Protein AF-A0A1D6LAM2-F1 (afdb_monomer_lite)

InterPro domains:
  IPR001308 Electron transfer flavoprotein alpha subunit/FixB [PTHR43153] (15-138)
  IPR014729 Rossmann-like alpha/beta/alpha sandwich fold [G3DSA:3.40.50.620] (4-78)
  IPR014730 Electron transfer flavoprotein, alpha/beta-subunit, N-terminal [PF01012] (15-65)
  IPR014731 Electron transfer flavoprotein, alpha subunit, C-terminal [PF00766] (86-140)
  IPR029035 DHS-like NAD/FAD-binding domain superfamily [SSF52467] (83-158)

pLDDT: mean 71.39, std 14.78, range [25.69, 89.19]

Organism: Zea mays (NCBI:txid4577)

Secondary structure (DSSP, 8-state):
---EEEE--SSEEEEEEETTTTEEEEEEE--SS-EEEE--TTSSPPP-S---TT-PPPP-PPP-TTS---S-----------SSPPTTT-SSEEEE-G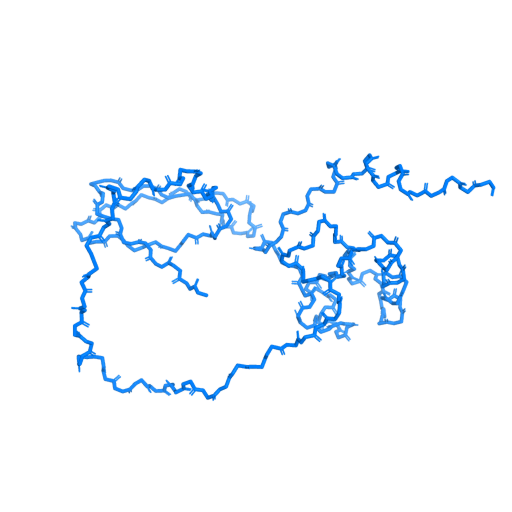GG-SHHHHHHHHHHHHHHTPEEEEEHHHHHTTSS-GGGEE-TTT----HHHHHHHHHHHS----

Sequence (162 aa):
MLSAVMLKLMYVSDIRPIYAGNALCTVKYTGEGPCMMSIRSTSFSPATEAMSETKVAPITQVDLSFLSEGKSTWVNLTSQDTERPDLANAPVVVTGGRGLKSAENFKLLEQLAEKLGAAVGATRAAVDAGYVPNDLQVADYGLVADLFEVLDELLKKIPEKK

Foldseek 3Di:
DFDWDWDPDPKDWDWDADPQNPDIDIDIDDDPDIDIDGDQPPPDDPDPDPPDPVPDDDDDDDDPVVPPDDPDDDDDDDDDDDPAPQPQPWLAEQEDECVLVALVSVVVSVVVCVLVSGHYAYDPRCCVVVSDPPSRYDDPRGDDDPCVVCVVVVVVSPPPDD

Structure (mmCIF, N/CA/C/O backbone):
data_AF-A0A1D6LAM2-F1
#
_entry.id   AF-A0A1D6LAM2-F1
#
loop_
_atom_site.group_PDB
_atom_site.id
_atom_site.type_symbol
_atom_site.label_atom_id
_atom_site.label_alt_id
_atom_site.label_comp_id
_atom_site.label_asym_id
_atom_site.label_entity_id
_atom_site.label_seq_id
_atom_site.pdbx_PDB_ins_code
_atom_site.Cartn_x
_atom_site.Cartn_y
_atom_site.Cartn_z
_atom_site.occupancy
_atom_site.B_iso_or_equiv
_atom_site.auth_seq_id
_atom_site.auth_comp_id
_atom_site.auth_asym_id
_atom_site.auth_atom_id
_atom_site.pdbx_PDB_model_num
ATOM 1 N N . MET A 1 1 ? -0.794 4.316 -11.292 1.00 29.12 1 MET A N 1
ATOM 2 C CA . MET A 1 1 ? 0.100 4.766 -12.380 1.00 29.12 1 MET A CA 1
ATOM 3 C C . MET A 1 1 ? 1.419 4.007 -12.222 1.00 29.12 1 MET A C 1
ATOM 5 O O . MET A 1 1 ? 2.181 4.326 -11.324 1.00 29.12 1 MET A O 1
ATOM 9 N N . LEU A 1 2 ? 1.626 2.907 -12.957 1.00 25.69 2 LEU A N 1
ATOM 10 C CA . LEU A 1 2 ? 2.877 2.136 -12.896 1.00 25.69 2 LEU A CA 1
ATOM 11 C C . LEU A 1 2 ? 3.933 2.864 -13.734 1.00 25.69 2 LEU A C 1
ATOM 13 O O . LEU A 1 2 ? 3.837 2.884 -14.958 1.00 25.69 2 LEU A O 1
ATOM 17 N N . SER A 1 3 ? 4.919 3.481 -13.089 1.00 29.83 3 SER A N 1
ATOM 18 C CA . SER A 1 3 ? 6.075 4.059 -13.775 1.00 29.83 3 SER A CA 1
ATOM 19 C C . SER A 1 3 ? 7.073 2.946 -14.098 1.00 29.83 3 SER A C 1
ATOM 21 O O . SER A 1 3 ? 7.836 2.514 -13.232 1.00 29.83 3 SER A O 1
ATOM 23 N N . ALA A 1 4 ? 7.058 2.450 -15.334 1.00 35.84 4 ALA A N 1
ATOM 24 C CA . ALA A 1 4 ? 8.140 1.619 -15.849 1.00 35.84 4 ALA A CA 1
ATOM 25 C C . ALA A 1 4 ? 9.277 2.543 -16.298 1.00 35.84 4 ALA A C 1
ATOM 27 O O . ALA A 1 4 ? 9.098 3.354 -17.206 1.00 35.84 4 ALA A O 1
ATOM 28 N N . VAL A 1 5 ? 10.437 2.441 -15.652 1.00 45.22 5 VAL A N 1
ATOM 29 C CA . VAL A 1 5 ? 11.625 3.216 -16.024 1.00 45.22 5 VAL A CA 1
ATOM 30 C C . VAL A 1 5 ? 12.547 2.297 -16.816 1.00 45.22 5 VAL A C 1
ATOM 32 O O . VAL A 1 5 ? 13.061 1.316 -16.282 1.00 45.22 5 VAL A O 1
ATOM 35 N N . MET A 1 6 ? 12.739 2.591 -18.103 1.00 41.50 6 MET A N 1
ATOM 36 C CA . MET A 1 6 ? 13.667 1.849 -18.955 1.00 41.50 6 MET A CA 1
ATOM 37 C C . MET A 1 6 ? 15.025 2.554 -18.944 1.00 41.50 6 MET A C 1
ATOM 39 O O . MET A 1 6 ? 15.205 3.594 -19.574 1.00 41.50 6 MET A O 1
ATOM 43 N N . LEU A 1 7 ? 15.981 1.995 -18.203 1.00 45.12 7 LEU A N 1
ATOM 44 C CA . LEU A 1 7 ? 17.350 2.504 -18.114 1.00 45.12 7 LEU A CA 1
ATOM 45 C C . LEU A 1 7 ? 18.274 1.653 -18.989 1.00 45.12 7 LEU A C 1
ATOM 47 O O . LEU A 1 7 ? 18.414 0.448 -18.784 1.00 45.12 7 LEU A O 1
ATOM 51 N N . LYS A 1 8 ? 18.941 2.287 -19.959 1.00 40.97 8 LYS A N 1
ATOM 52 C CA . LYS A 1 8 ? 20.033 1.668 -20.721 1.00 40.97 8 LYS A CA 1
ATOM 53 C C . LYS A 1 8 ? 21.350 1.974 -20.012 1.00 40.97 8 LYS A C 1
ATOM 55 O O . LYS A 1 8 ? 22.029 2.944 -20.327 1.00 40.97 8 LYS A O 1
ATOM 60 N N . LEU A 1 9 ? 21.671 1.166 -19.010 1.00 45.06 9 LEU A N 1
ATOM 61 C CA . LEU A 1 9 ? 22.901 1.262 -18.229 1.00 45.06 9 LEU A CA 1
ATOM 62 C C . LEU A 1 9 ? 23.731 -0.002 -18.458 1.00 45.06 9 LEU A C 1
ATOM 64 O O . LEU A 1 9 ? 23.201 -1.108 -18.436 1.00 45.06 9 LEU A O 1
ATOM 68 N N . MET A 1 10 ? 25.036 0.173 -18.682 1.00 46.47 10 MET A N 1
ATOM 69 C CA . MET A 1 10 ? 25.960 -0.911 -19.049 1.00 46.47 10 MET A CA 1
ATOM 70 C C . MET A 1 10 ? 26.128 -1.959 -17.933 1.00 46.47 10 MET A C 1
ATOM 72 O O . MET A 1 10 ? 26.535 -3.079 -18.211 1.00 46.47 10 MET A O 1
ATOM 76 N N . TYR A 1 11 ? 25.764 -1.613 -16.692 1.00 57.03 11 TYR A N 1
ATOM 77 C CA . TYR A 1 11 ? 25.613 -2.523 -15.558 1.00 57.03 11 TYR A CA 1
ATOM 78 C C . TYR A 1 11 ? 24.540 -1.975 -14.609 1.00 57.03 11 TYR A C 1
ATOM 80 O O . TYR A 1 11 ? 24.657 -0.839 -14.153 1.00 57.03 11 TYR A O 1
ATOM 88 N N . VAL A 1 12 ? 23.514 -2.772 -14.292 1.00 70.38 12 VAL A N 1
ATOM 89 C CA . VAL A 1 12 ? 22.490 -2.419 -13.292 1.00 70.38 12 VAL A CA 1
ATOM 90 C C . VAL A 1 12 ? 22.404 -3.522 -12.245 1.00 70.38 12 VAL A C 1
ATOM 92 O O . VAL A 1 12 ? 22.279 -4.703 -12.582 1.00 70.38 12 VAL A O 1
ATOM 95 N N . SER A 1 13 ? 22.488 -3.131 -10.976 1.00 76.19 13 SER A N 1
ATOM 96 C CA . SER A 1 13 ? 22.244 -3.993 -9.822 1.00 76.19 13 SER A CA 1
ATOM 97 C C . SER A 1 13 ? 21.080 -3.439 -9.013 1.00 76.19 13 SER A C 1
ATOM 99 O O . SER A 1 13 ? 21.108 -2.266 -8.646 1.00 76.19 13 SER A O 1
ATOM 101 N N . ASP A 1 14 ? 20.095 -4.282 -8.734 1.00 83.44 14 ASP A N 1
ATOM 102 C CA . ASP A 1 14 ? 18.914 -3.963 -7.934 1.00 83.44 14 ASP A CA 1
ATOM 103 C C . ASP A 1 14 ? 18.952 -4.733 -6.608 1.00 83.44 14 ASP A C 1
ATOM 105 O O . ASP A 1 14 ? 19.459 -5.857 -6.555 1.00 83.44 14 ASP A O 1
ATOM 109 N N . ILE A 1 15 ? 18.422 -4.135 -5.542 1.00 84.75 15 ILE A N 1
ATOM 110 C CA . ILE A 1 15 ? 18.252 -4.793 -4.244 1.00 84.75 15 ILE A CA 1
ATOM 111 C C . ILE A 1 15 ? 16.765 -4.794 -3.934 1.00 84.75 15 ILE A C 1
ATOM 113 O O . ILE A 1 15 ? 16.167 -3.746 -3.698 1.00 84.75 15 ILE A O 1
ATOM 117 N N . ARG A 1 16 ? 16.181 -5.989 -3.878 1.00 86.31 16 ARG A N 1
ATOM 118 C CA . ARG A 1 16 ? 14.756 -6.168 -3.600 1.00 86.31 16 ARG A CA 1
ATOM 119 C C . ARG A 1 16 ? 14.535 -7.017 -2.353 1.00 86.31 16 ARG A C 1
ATOM 121 O O . ARG A 1 16 ? 15.186 -8.056 -2.199 1.00 86.31 16 ARG A O 1
ATOM 128 N N . PRO A 1 17 ? 13.594 -6.629 -1.479 1.00 83.69 17 PRO A N 1
ATOM 129 C CA . PRO A 1 17 ? 13.178 -7.483 -0.384 1.00 83.69 17 PRO A CA 1
ATOM 130 C C . PRO A 1 17 ? 12.448 -8.715 -0.927 1.00 83.69 17 PRO A C 1
ATOM 132 O O . PRO A 1 17 ? 11.609 -8.633 -1.828 1.00 83.69 17 PRO A O 1
ATOM 135 N N . ILE A 1 18 ? 12.759 -9.868 -0.354 1.00 83.94 18 ILE A N 1
ATOM 136 C CA . ILE A 1 18 ? 12.062 -11.137 -0.556 1.00 83.94 18 ILE A CA 1
ATOM 137 C C . ILE A 1 18 ? 11.609 -11.667 0.810 1.00 83.94 18 ILE A C 1
ATOM 139 O O . ILE A 1 18 ? 12.049 -11.176 1.849 1.00 83.94 18 ILE A O 1
ATOM 143 N N . TYR A 1 19 ? 10.688 -12.634 0.823 1.00 83.56 19 TYR A N 1
ATOM 144 C CA . TYR A 1 19 ? 10.108 -13.178 2.061 1.00 83.56 19 TYR A CA 1
ATOM 145 C C . TYR A 1 19 ? 9.525 -12.102 2.995 1.00 83.56 19 TYR A C 1
ATOM 147 O O . TYR A 1 19 ? 9.861 -12.057 4.175 1.00 83.56 19 TYR A O 1
ATOM 155 N N . ALA A 1 20 ? 8.675 -11.217 2.458 1.00 74.12 20 ALA A N 1
ATOM 156 C CA . ALA A 1 20 ? 8.050 -10.125 3.216 1.00 74.12 20 ALA A CA 1
ATOM 157 C C . ALA A 1 20 ? 9.060 -9.223 3.964 1.00 74.12 20 ALA A C 1
ATOM 159 O O . ALA A 1 20 ? 8.804 -8.780 5.073 1.00 74.12 20 ALA A O 1
ATOM 160 N N . GLY A 1 21 ? 10.231 -8.977 3.363 1.00 76.50 21 GLY A N 1
ATOM 161 C CA . GLY A 1 21 ? 11.265 -8.111 3.943 1.00 76.50 21 GLY A CA 1
ATOM 162 C C . GLY A 1 21 ? 12.295 -8.827 4.815 1.00 76.50 21 GLY A C 1
ATOM 163 O O . GLY A 1 21 ? 13.294 -8.214 5.173 1.00 76.50 21 GLY A O 1
ATOM 164 N N . ASN A 1 22 ? 12.125 -10.123 5.092 1.00 76.38 22 ASN A N 1
ATOM 165 C CA . ASN A 1 22 ? 13.053 -10.874 5.946 1.00 76.38 22 ASN A CA 1
ATOM 166 C C . ASN A 1 22 ? 14.414 -11.156 5.294 1.00 76.38 22 ASN A C 1
ATOM 168 O O . ASN A 1 22 ? 15.368 -11.497 5.991 1.00 76.38 22 ASN A O 1
ATOM 172 N N . ALA A 1 23 ? 14.521 -11.046 3.969 1.00 82.50 23 ALA A N 1
ATOM 173 C CA . ALA A 1 23 ? 15.794 -11.163 3.273 1.00 82.50 23 ALA A CA 1
ATOM 174 C C . ALA A 1 23 ? 15.898 -10.148 2.136 1.00 82.50 23 ALA A C 1
ATOM 176 O O . ALA A 1 23 ? 14.915 -9.825 1.467 1.00 82.50 23 ALA A O 1
ATOM 177 N N . LEU A 1 24 ? 17.117 -9.674 1.898 1.00 86.75 24 LEU A N 1
ATOM 178 C CA . LEU A 1 24 ? 17.445 -8.776 0.798 1.00 86.75 24 LEU A CA 1
ATOM 179 C C . LEU A 1 24 ? 18.156 -9.571 -0.293 1.00 86.75 24 LEU A C 1
ATOM 181 O O . LEU A 1 24 ? 19.138 -10.265 -0.030 1.00 86.75 24 LEU A O 1
ATOM 185 N N . CYS A 1 25 ? 17.642 -9.486 -1.517 1.00 87.38 25 CYS A N 1
ATOM 186 C CA . CYS A 1 25 ? 18.219 -10.142 -2.680 1.00 87.38 25 CYS A CA 1
ATOM 187 C C . CYS A 1 25 ? 18.830 -9.092 -3.604 1.00 87.38 25 CYS A C 1
ATOM 189 O O . CYS A 1 25 ? 18.115 -8.234 -4.123 1.00 87.38 25 CYS A O 1
ATOM 191 N N . THR A 1 26 ? 20.141 -9.188 -3.819 1.00 89.19 26 THR A N 1
ATOM 192 C CA . THR A 1 26 ? 20.858 -8.374 -4.802 1.00 89.19 26 THR A CA 1
ATOM 193 C C . THR A 1 26 ? 20.859 -9.095 -6.143 1.00 89.19 26 THR A C 1
ATOM 195 O O . THR A 1 26 ? 21.417 -10.187 -6.267 1.00 89.19 26 THR A O 1
ATOM 198 N N . VAL A 1 27 ? 20.253 -8.483 -7.155 1.00 87.12 27 VAL A N 1
ATOM 199 C CA . VAL A 1 27 ? 20.153 -9.023 -8.513 1.00 87.12 27 VAL A CA 1
ATOM 200 C C . VAL A 1 27 ? 20.993 -8.163 -9.446 1.00 87.12 27 VAL A C 1
ATOM 202 O O . VAL A 1 27 ? 20.831 -6.947 -9.492 1.00 87.12 27 VAL A O 1
ATOM 205 N N . LYS A 1 28 ? 21.888 -8.790 -10.213 1.00 87.62 28 LYS A N 1
ATOM 206 C CA . LYS A 1 28 ? 22.699 -8.111 -11.228 1.00 87.62 28 LYS A CA 1
ATOM 207 C C . LYS A 1 28 ? 22.228 -8.519 -12.617 1.00 87.62 28 LYS A C 1
ATOM 209 O O . LYS A 1 28 ? 22.210 -9.706 -12.934 1.00 87.62 28 LYS A O 1
ATOM 214 N N . TYR A 1 29 ? 21.873 -7.541 -13.442 1.00 86.50 29 TYR A N 1
ATOM 215 C CA . TYR A 1 29 ? 21.537 -7.788 -14.840 1.00 86.50 29 TYR A CA 1
ATOM 216 C C . TYR A 1 29 ? 22.817 -7.938 -15.674 1.00 86.50 29 TYR A C 1
ATOM 218 O O . TYR A 1 29 ? 23.713 -7.097 -15.600 1.00 86.50 29 TYR A O 1
ATOM 226 N N . THR A 1 30 ? 22.903 -9.020 -16.451 1.00 83.38 30 THR A N 1
ATOM 227 C CA . THR A 1 30 ? 24.063 -9.365 -17.298 1.00 83.38 30 THR A CA 1
ATOM 228 C C . THR A 1 30 ? 23.704 -9.513 -18.780 1.00 83.38 30 THR A C 1
ATOM 230 O O . THR A 1 30 ? 24.506 -10.036 -19.547 1.00 83.38 30 THR A O 1
ATOM 233 N N . GLY A 1 31 ? 22.488 -9.137 -19.181 1.00 81.19 31 GLY A N 1
ATOM 234 C CA . GLY A 1 31 ? 22.036 -9.256 -20.567 1.00 81.19 31 GLY A CA 1
ATOM 235 C C . GLY A 1 31 ? 22.492 -8.088 -21.444 1.00 81.19 31 GLY A C 1
ATOM 236 O O . GLY A 1 31 ? 22.766 -6.996 -20.956 1.00 81.19 31 GLY A O 1
ATOM 237 N N . GLU A 1 32 ? 22.524 -8.312 -22.757 1.00 78.44 32 GLU A N 1
ATOM 238 C CA . GLU A 1 32 ? 22.891 -7.289 -23.751 1.00 78.44 32 GLU A CA 1
ATOM 239 C C . GLU A 1 32 ? 21.707 -6.373 -24.136 1.00 78.44 32 GLU A C 1
ATOM 241 O O . GLU A 1 32 ? 21.895 -5.297 -24.705 1.00 78.44 32 GLU A O 1
ATOM 246 N N . GLY A 1 33 ? 20.472 -6.788 -23.821 1.00 81.94 33 GLY A N 1
ATOM 247 C CA . GLY A 1 33 ? 19.233 -6.068 -24.137 1.00 81.94 33 GLY A CA 1
ATOM 248 C C . GLY A 1 33 ? 18.821 -5.018 -23.092 1.00 81.94 33 GLY A C 1
ATOM 249 O O . GLY A 1 33 ? 19.476 -4.882 -22.056 1.00 81.94 33 GLY A O 1
ATOM 250 N N . PRO A 1 34 ? 17.716 -4.283 -23.326 1.00 81.56 34 PRO A N 1
ATOM 251 C CA . PRO A 1 34 ? 17.197 -3.314 -22.363 1.00 81.56 34 PRO A CA 1
ATOM 252 C C . PRO A 1 34 ? 16.769 -3.994 -21.055 1.00 81.56 34 PRO A C 1
ATOM 254 O O . PRO A 1 34 ? 16.134 -5.048 -21.068 1.00 81.56 34 PRO A O 1
ATOM 257 N N . CYS A 1 35 ? 17.094 -3.367 -19.924 1.00 80.94 35 CYS A N 1
ATOM 258 C CA . CYS A 1 35 ? 16.673 -3.832 -18.608 1.00 80.94 35 CYS A CA 1
ATOM 259 C C . CYS A 1 35 ? 15.341 -3.175 -18.218 1.00 80.94 35 CYS A C 1
ATOM 261 O O . CYS A 1 35 ? 15.213 -1.949 -18.268 1.00 80.94 35 CYS A O 1
ATOM 263 N N . MET A 1 36 ? 14.355 -3.985 -17.824 1.00 82.00 36 MET A N 1
ATOM 264 C CA . MET A 1 36 ? 13.066 -3.514 -17.315 1.00 82.00 36 MET A CA 1
ATOM 265 C C . MET A 1 36 ? 13.000 -3.736 -15.806 1.00 82.00 36 MET A C 1
ATOM 267 O O . MET A 1 36 ? 13.189 -4.855 -15.330 1.00 82.00 36 MET A O 1
ATOM 271 N N . MET A 1 37 ? 12.713 -2.670 -15.060 1.00 81.75 37 MET A N 1
ATOM 272 C CA . MET A 1 37 ? 12.607 -2.701 -13.603 1.00 81.75 37 MET A CA 1
ATOM 273 C C . MET A 1 37 ? 11.335 -1.985 -13.151 1.00 81.75 37 MET A C 1
ATOM 275 O O . MET A 1 37 ? 10.987 -0.921 -13.664 1.00 81.75 37 MET A O 1
ATOM 279 N N . SER A 1 38 ? 10.641 -2.571 -12.176 1.00 81.81 38 SER A N 1
ATOM 280 C CA . SER A 1 38 ? 9.558 -1.914 -11.445 1.00 81.81 38 SER A CA 1
ATOM 281 C C . SER A 1 38 ? 10.103 -1.420 -10.112 1.00 81.81 38 SER A C 1
ATOM 283 O O . SER A 1 38 ? 10.572 -2.224 -9.308 1.00 81.81 38 SER A O 1
ATOM 285 N N . ILE A 1 39 ? 10.021 -0.118 -9.876 1.00 83.56 39 ILE A N 1
ATOM 286 C CA . ILE A 1 39 ? 10.541 0.516 -8.665 1.00 83.56 39 ILE A CA 1
ATOM 287 C C . ILE A 1 39 ? 9.361 0.869 -7.759 1.00 83.56 39 ILE A C 1
ATOM 289 O O . ILE A 1 39 ? 8.320 1.328 -8.234 1.00 83.56 39 ILE A O 1
ATOM 293 N N . ARG A 1 40 ? 9.509 0.655 -6.448 1.00 78.31 40 ARG A N 1
ATOM 294 C CA . ARG A 1 40 ? 8.526 1.117 -5.463 1.00 78.31 40 ARG A CA 1
ATOM 295 C C . ARG A 1 40 ? 8.558 2.646 -5.410 1.00 78.31 40 ARG A C 1
ATOM 297 O O . ARG A 1 40 ? 9.623 3.237 -5.260 1.00 78.31 40 ARG A O 1
ATOM 304 N N . SER A 1 41 ? 7.392 3.283 -5.502 1.00 73.50 41 SER A N 1
ATOM 305 C CA . SER A 1 41 ? 7.262 4.747 -5.596 1.00 73.50 41 SER A CA 1
ATOM 306 C C . SER A 1 41 ? 7.922 5.504 -4.440 1.00 73.50 41 SER A C 1
ATOM 308 O O . SER A 1 41 ? 8.405 6.609 -4.641 1.00 73.50 41 SER A O 1
ATOM 310 N N . THR A 1 42 ? 7.983 4.904 -3.249 1.00 72.19 42 THR A N 1
ATOM 311 C CA . THR A 1 42 ? 8.566 5.508 -2.042 1.00 72.19 42 THR A CA 1
ATOM 312 C C . THR A 1 42 ? 10.058 5.219 -1.855 1.00 72.19 42 THR A C 1
ATOM 314 O O . THR A 1 42 ? 10.622 5.611 -0.840 1.00 72.19 42 THR A O 1
ATOM 317 N N . SER A 1 43 ? 10.705 4.476 -2.759 1.00 74.94 43 SER A N 1
ATOM 318 C CA . SER A 1 43 ? 12.117 4.090 -2.589 1.00 74.94 43 SER A CA 1
ATOM 319 C C . SER A 1 43 ? 13.102 5.220 -2.875 1.00 74.94 43 SER A C 1
ATOM 321 O O . SER A 1 43 ? 14.239 5.154 -2.418 1.00 74.94 43 SER A O 1
ATOM 323 N N . PHE A 1 44 ? 12.687 6.239 -3.626 1.00 78.56 44 PHE A N 1
ATOM 324 C CA . PHE A 1 44 ? 13.526 7.376 -3.984 1.00 78.56 44 PHE A CA 1
ATOM 325 C C . PHE A 1 44 ? 12.784 8.670 -3.681 1.00 78.56 44 PHE A C 1
ATOM 327 O O . PHE A 1 44 ? 11.603 8.801 -4.005 1.00 78.56 44 PHE A O 1
ATOM 334 N N . SER A 1 45 ? 13.486 9.631 -3.085 1.00 74.38 45 SER A N 1
A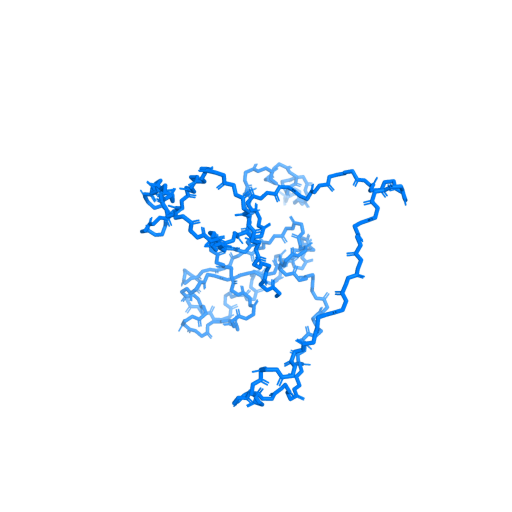TOM 335 C CA . SER A 1 45 ? 12.946 10.975 -2.907 1.00 74.38 45 SER A CA 1
ATOM 336 C C . SER A 1 45 ? 12.679 11.613 -4.275 1.00 74.38 45 SER A C 1
ATOM 338 O O . SER A 1 45 ? 13.494 11.439 -5.190 1.00 74.38 45 SER A O 1
ATOM 340 N N . PRO A 1 46 ? 11.576 12.366 -4.436 1.00 75.44 46 PRO A N 1
ATOM 341 C CA . PRO A 1 46 ? 11.353 13.162 -5.634 1.00 75.44 46 PRO A CA 1
ATOM 342 C C . PRO A 1 46 ? 12.550 14.081 -5.890 1.00 75.44 46 PRO A C 1
ATOM 344 O O . PRO A 1 46 ? 13.148 14.603 -4.948 1.00 75.44 46 PRO A O 1
ATOM 347 N N . ALA A 1 47 ? 12.897 14.294 -7.158 1.00 75.44 47 ALA A N 1
ATOM 348 C CA . ALA A 1 47 ? 13.935 15.252 -7.508 1.00 75.44 47 ALA A CA 1
ATOM 349 C C . ALA A 1 47 ? 13.501 16.658 -7.054 1.00 75.44 47 ALA A C 1
ATOM 351 O O . ALA A 1 47 ? 12.475 17.170 -7.496 1.00 75.44 47 ALA A O 1
ATOM 352 N N . THR A 1 48 ? 14.270 17.264 -6.149 1.00 62.09 48 THR A N 1
ATOM 353 C CA . THR A 1 48 ? 13.963 18.559 -5.516 1.00 62.09 48 THR A CA 1
ATOM 354 C C . THR A 1 48 ? 14.257 19.760 -6.411 1.00 62.09 48 THR A C 1
ATOM 356 O O . THR A 1 48 ? 13.899 20.888 -6.080 1.00 62.09 48 THR A O 1
ATOM 359 N N . GLU A 1 49 ? 14.933 19.549 -7.538 1.00 59.72 49 GLU A N 1
ATOM 360 C CA . GLU A 1 49 ? 15.233 20.624 -8.469 1.00 59.72 49 GLU A CA 1
ATOM 361 C C . GLU A 1 49 ? 13.977 20.951 -9.273 1.00 59.72 49 GLU A C 1
ATOM 363 O O . GLU A 1 49 ? 13.566 20.192 -10.153 1.00 59.72 49 GLU A O 1
ATOM 368 N N . ALA A 1 50 ? 13.381 22.112 -8.985 1.00 52.03 50 ALA A N 1
ATOM 369 C CA . ALA A 1 50 ? 12.537 22.801 -9.945 1.00 52.03 50 ALA A CA 1
ATOM 370 C C . ALA A 1 50 ? 13.342 22.894 -11.243 1.00 52.03 50 ALA A C 1
ATOM 372 O O . ALA A 1 50 ? 14.321 23.636 -11.333 1.00 52.03 50 ALA A O 1
ATOM 373 N N . MET A 1 51 ? 12.982 22.053 -12.209 1.00 54.41 51 MET A N 1
ATOM 374 C CA . MET A 1 51 ? 13.607 22.022 -13.517 1.00 54.41 51 MET A CA 1
ATOM 375 C C . MET A 1 51 ? 13.520 23.434 -14.087 1.00 54.41 51 MET A C 1
ATOM 377 O O . MET A 1 51 ? 12.440 23.892 -14.451 1.00 54.41 51 MET A O 1
ATOM 381 N N . SER A 1 52 ? 14.648 24.144 -14.122 1.00 53.97 52 SER A N 1
ATOM 382 C CA . SER A 1 52 ? 14.745 25.397 -14.861 1.00 53.97 52 SER A CA 1
ATOM 383 C C . SER A 1 52 ? 14.233 25.130 -16.281 1.00 53.97 52 SER A C 1
ATOM 385 O O . SER A 1 52 ? 14.557 24.084 -16.855 1.00 53.97 52 SER A O 1
ATOM 387 N N . GLU A 1 53 ? 13.440 26.046 -16.848 1.00 57.16 53 GLU A N 1
ATOM 388 C CA . GLU A 1 53 ? 12.778 25.934 -18.169 1.00 57.16 53 GLU A CA 1
ATOM 389 C C . GLU A 1 53 ? 13.737 25.593 -19.335 1.00 57.16 53 GLU A C 1
ATOM 391 O O . GLU A 1 53 ? 13.318 25.332 -20.457 1.00 57.16 53 GLU A O 1
ATOM 396 N N . THR A 1 54 ? 15.042 25.550 -19.076 1.00 53.84 54 THR A N 1
ATOM 397 C CA . THR A 1 54 ? 16.131 25.225 -19.998 1.00 53.84 54 THR A CA 1
ATOM 398 C C . THR A 1 54 ? 16.508 23.738 -20.085 1.00 53.84 54 THR A C 1
ATOM 400 O O . THR A 1 54 ? 17.346 23.392 -20.917 1.00 53.84 54 THR A O 1
ATOM 403 N N . LYS A 1 55 ? 15.908 22.833 -19.295 1.00 56.84 55 LYS A N 1
ATOM 404 C CA . LYS A 1 55 ? 16.146 21.370 -19.383 1.00 56.84 55 LYS A CA 1
ATOM 405 C C . LYS A 1 55 ? 14.888 20.566 -19.741 1.00 56.84 55 LYS A C 1
ATOM 407 O O . LYS A 1 55 ? 14.669 19.478 -19.216 1.00 56.84 55 LYS A O 1
ATOM 412 N N . VAL A 1 56 ? 14.038 21.078 -20.626 1.00 65.31 56 VAL A N 1
ATOM 413 C CA . VAL A 1 56 ? 12.840 20.341 -21.058 1.00 65.31 56 VAL A CA 1
ATOM 414 C C . VAL A 1 56 ? 13.248 19.212 -22.012 1.00 65.31 56 VAL A C 1
ATOM 416 O O . VAL A 1 56 ? 13.833 19.455 -23.066 1.00 65.31 56 VAL A O 1
ATOM 419 N N . ALA A 1 57 ? 12.966 17.964 -21.631 1.00 75.88 57 ALA A N 1
ATOM 420 C CA . ALA A 1 57 ? 13.164 16.811 -22.504 1.00 75.88 57 ALA A CA 1
ATOM 421 C C . ALA A 1 57 ? 12.210 16.885 -23.715 1.00 75.88 57 ALA A C 1
ATOM 423 O O . ALA A 1 57 ? 11.069 17.331 -23.562 1.00 75.88 57 ALA A O 1
ATOM 424 N N . PRO A 1 58 ? 12.632 16.444 -24.913 1.00 81.44 58 PRO A N 1
ATOM 425 C CA . PRO A 1 58 ? 11.782 16.499 -26.096 1.00 81.44 58 PRO A CA 1
ATOM 426 C C . PRO A 1 58 ? 10.565 15.578 -25.940 1.00 81.44 58 PRO A C 1
ATOM 428 O O . PRO A 1 58 ? 10.701 14.373 -25.718 1.00 81.44 58 PRO A O 1
ATOM 431 N N . ILE A 1 59 ? 9.366 16.139 -26.100 1.00 83.38 59 ILE A N 1
ATOM 432 C CA . ILE A 1 59 ? 8.119 15.371 -26.155 1.00 83.38 59 ILE A CA 1
ATOM 433 C C . ILE A 1 59 ? 7.994 14.800 -27.568 1.00 83.38 59 ILE A C 1
ATOM 435 O O . ILE A 1 59 ? 7.898 15.550 -28.536 1.00 83.38 59 ILE A O 1
ATOM 439 N N . THR A 1 60 ? 8.003 13.472 -27.688 1.00 86.75 60 THR A N 1
ATOM 440 C CA . THR A 1 60 ? 7.839 12.778 -28.973 1.00 86.75 60 THR A CA 1
ATOM 441 C C . THR A 1 60 ? 6.558 11.958 -28.944 1.00 86.75 60 THR A C 1
ATOM 443 O O . THR A 1 60 ? 6.355 11.160 -28.030 1.00 86.75 60 THR A O 1
ATOM 446 N N . GLN A 1 61 ? 5.695 12.144 -29.940 1.00 85.31 61 GLN A N 1
ATOM 447 C CA . GLN A 1 61 ? 4.495 11.330 -30.100 1.00 85.31 61 GLN A CA 1
ATOM 448 C C . GLN A 1 61 ? 4.874 10.008 -30.774 1.00 85.31 61 GLN A C 1
ATOM 450 O O . GLN A 1 61 ? 5.488 10.000 -31.839 1.00 85.31 61 GLN A O 1
ATOM 455 N N . VAL A 1 62 ? 4.531 8.893 -30.136 1.00 85.06 62 VAL A N 1
ATOM 456 C CA . VAL A 1 62 ? 4.782 7.546 -30.659 1.00 85.06 62 VAL A CA 1
ATOM 457 C C . VAL A 1 62 ? 3.475 7.000 -31.219 1.00 85.06 62 VAL A C 1
ATOM 459 O O . VAL A 1 62 ? 2.443 7.081 -30.554 1.00 85.06 62 VAL A O 1
ATOM 462 N N . ASP A 1 63 ? 3.517 6.461 -32.438 1.00 84.50 63 ASP A N 1
ATOM 463 C CA . ASP A 1 63 ? 2.370 5.767 -33.019 1.00 84.50 63 ASP A CA 1
ATOM 464 C C . ASP A 1 63 ? 2.158 4.425 -32.308 1.00 84.50 63 ASP A C 1
ATOM 466 O O . ASP A 1 63 ? 3.070 3.605 -32.217 1.00 84.50 63 ASP A O 1
ATOM 470 N N . LEU A 1 64 ? 0.950 4.221 -31.786 1.00 81.88 64 LEU A N 1
ATOM 471 C CA . LEU A 1 64 ? 0.535 3.033 -31.042 1.00 81.88 64 LEU A CA 1
ATOM 472 C C . LEU A 1 64 ? -0.379 2.119 -31.870 1.00 81.88 64 LEU A C 1
ATOM 474 O O . LEU A 1 64 ? -0.942 1.174 -31.324 1.00 81.88 64 LEU A O 1
ATOM 478 N N . SER A 1 65 ? -0.515 2.372 -33.175 1.00 77.00 65 SER A N 1
ATOM 479 C CA . SER A 1 65 ? -1.348 1.599 -34.109 1.00 77.00 65 SER A CA 1
ATOM 480 C C . SER A 1 65 ? -1.049 0.090 -34.138 1.00 77.00 65 SER A C 1
ATOM 482 O O . SER A 1 65 ? -1.898 -0.702 -34.542 1.00 77.00 65 SER A O 1
ATOM 484 N N . PHE A 1 66 ? 0.133 -0.329 -33.673 1.00 76.19 66 PHE A N 1
ATOM 485 C CA . PHE A 1 66 ? 0.528 -1.736 -33.544 1.00 76.19 66 PHE A CA 1
ATOM 486 C C . PHE A 1 66 ? -0.058 -2.447 -32.309 1.00 76.19 66 PHE A C 1
ATOM 488 O O . PHE A 1 66 ? 0.009 -3.675 -32.221 1.00 76.19 66 PHE A O 1
ATOM 495 N N . LEU A 1 67 ? -0.601 -1.712 -31.335 1.00 72.69 67 LEU A N 1
ATOM 496 C CA . LEU A 1 67 ? -1.283 -2.294 -30.183 1.00 72.69 67 LEU A CA 1
ATOM 497 C C . LEU A 1 67 ? -2.694 -2.704 -30.617 1.00 72.69 67 LEU A C 1
ATOM 499 O O . LEU A 1 67 ? -3.578 -1.865 -30.757 1.00 72.69 67 LEU A O 1
ATOM 503 N N . SER A 1 68 ? -2.903 -4.003 -30.843 1.00 66.00 68 SER A N 1
ATOM 504 C CA . SER A 1 68 ? -4.232 -4.564 -31.117 1.00 66.00 68 SER A CA 1
ATOM 505 C C . SER A 1 68 ? -5.233 -4.120 -30.048 1.00 66.00 68 SER A C 1
ATOM 507 O O . SER A 1 68 ? -4.890 -4.177 -28.863 1.00 66.00 68 SER A O 1
ATOM 509 N N . GLU A 1 69 ? -6.449 -3.741 -30.456 1.00 67.62 69 GLU A N 1
ATOM 510 C CA . GLU A 1 69 ? -7.553 -3.332 -29.577 1.00 67.62 69 GLU A CA 1
ATOM 511 C C . GLU A 1 69 ? -7.612 -4.215 -28.323 1.00 67.62 69 GLU A C 1
ATOM 513 O O . GLU A 1 69 ? -7.845 -5.427 -28.376 1.00 67.62 69 GLU A O 1
ATOM 518 N N . GLY A 1 70 ? -7.269 -3.610 -27.185 1.00 65.38 70 GLY A N 1
ATOM 519 C CA . GLY A 1 70 ? -7.058 -4.325 -25.939 1.00 65.38 70 GLY A CA 1
ATOM 520 C C . GLY A 1 70 ? -8.328 -5.041 -25.497 1.00 65.38 70 GLY A C 1
ATOM 521 O O . GLY A 1 70 ? -9.417 -4.479 -25.524 1.00 65.38 70 GLY A O 1
ATOM 522 N N . LYS A 1 71 ? -8.179 -6.270 -24.993 1.00 78.12 71 LYS A N 1
ATOM 523 C CA . LYS A 1 71 ? -9.272 -7.070 -24.402 1.00 78.12 71 LYS A CA 1
ATOM 524 C C . LYS A 1 71 ? -9.956 -6.402 -23.193 1.00 78.12 71 LYS A C 1
ATOM 526 O O . LYS A 1 71 ? -10.883 -6.975 -22.630 1.00 78.12 71 LYS A O 1
ATOM 531 N N . SER A 1 72 ? -9.480 -5.235 -22.763 1.00 81.44 72 SER A N 1
ATOM 532 C CA . SER A 1 72 ? -10.013 -4.439 -21.664 1.00 81.44 72 SER A CA 1
ATOM 533 C C . SER A 1 72 ? -10.275 -3.012 -22.134 1.00 81.44 72 SER A C 1
ATOM 535 O O . SER A 1 72 ? -9.350 -2.317 -22.554 1.00 81.44 72 SER A O 1
ATO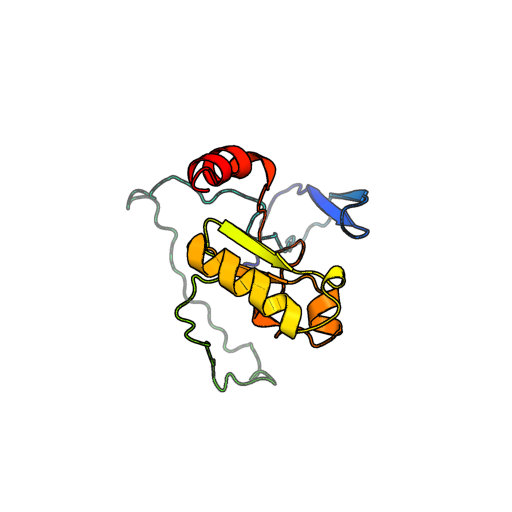M 537 N N . THR A 1 73 ? -11.514 -2.558 -21.995 1.00 82.81 73 THR A N 1
ATOM 538 C CA . THR A 1 73 ? -11.903 -1.160 -22.188 1.00 82.81 73 THR A CA 1
ATOM 539 C C . THR A 1 73 ? -12.014 -0.466 -20.838 1.00 82.81 73 THR A C 1
ATOM 541 O O . THR A 1 73 ? -12.557 -1.033 -19.889 1.00 82.81 73 THR A O 1
ATOM 544 N N . TRP A 1 74 ? -11.522 0.769 -20.739 1.00 83.94 74 TRP A N 1
ATOM 545 C CA . TRP A 1 74 ? -11.798 1.611 -19.578 1.00 83.94 74 TRP A CA 1
ATOM 546 C C . TRP A 1 74 ? -13.285 1.990 -19.579 1.00 83.94 74 TRP A C 1
ATOM 548 O O . TRP A 1 74 ? -13.790 2.463 -20.593 1.00 83.94 74 TRP A O 1
ATOM 558 N N . VAL A 1 75 ? -13.985 1.738 -18.471 1.00 87.75 75 VAL A N 1
ATOM 559 C CA . VAL A 1 75 ? -15.438 1.965 -18.365 1.00 87.75 75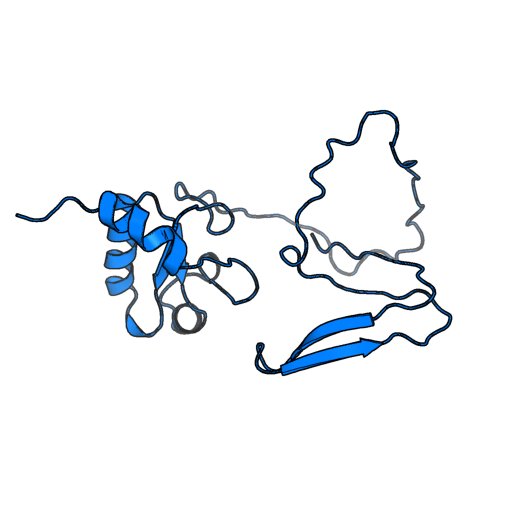 VAL A CA 1
ATOM 560 C C . VAL A 1 75 ? -15.743 3.151 -17.459 1.00 87.75 75 VAL A C 1
ATOM 562 O O . VAL A 1 75 ? -16.428 4.078 -17.874 1.00 87.75 75 VAL A O 1
ATOM 565 N N . ASN A 1 76 ? -15.256 3.126 -16.217 1.00 83.44 76 ASN A N 1
ATOM 566 C CA . ASN A 1 76 ? -15.465 4.201 -15.254 1.00 83.44 76 ASN A CA 1
ATOM 567 C C . ASN A 1 76 ? -14.422 4.126 -14.126 1.00 83.44 76 ASN A C 1
ATOM 569 O O . ASN A 1 76 ? -13.884 3.053 -13.845 1.00 83.44 76 ASN A O 1
ATOM 573 N N . LEU A 1 77 ? -14.181 5.251 -13.455 1.00 80.56 77 LEU A N 1
ATOM 574 C CA . LEU A 1 77 ? -13.421 5.344 -12.212 1.00 80.56 77 LEU A CA 1
ATOM 575 C C . LEU A 1 77 ? -14.355 5.879 -11.123 1.00 80.56 77 LEU A C 1
ATOM 577 O O . LEU A 1 77 ? -14.825 7.007 -11.210 1.00 80.56 77 LEU A O 1
ATOM 581 N N . THR A 1 78 ? -14.637 5.071 -10.103 1.00 76.06 78 THR A N 1
ATOM 582 C CA . THR A 1 78 ? -15.393 5.517 -8.924 1.00 76.06 78 THR A CA 1
ATOM 583 C C . THR A 1 78 ? -14.404 5.841 -7.812 1.00 76.06 78 THR A C 1
ATOM 585 O O . THR A 1 78 ? -13.818 4.929 -7.235 1.00 76.06 78 THR A O 1
ATOM 588 N N . SER A 1 79 ? -14.189 7.125 -7.536 1.00 63.06 79 SER A N 1
ATOM 589 C CA . SER A 1 79 ? -13.481 7.588 -6.340 1.00 63.06 79 SER A CA 1
ATOM 590 C C . SER A 1 79 ? -14.497 7.827 -5.225 1.00 63.06 79 SER A C 1
ATOM 592 O O . SER A 1 79 ? -15.521 8.468 -5.452 1.00 63.06 79 SER A O 1
ATOM 594 N N . GLN A 1 80 ? -14.246 7.288 -4.032 1.00 56.59 80 GLN A N 1
ATOM 595 C CA . GLN A 1 80 ? -15.032 7.642 -2.853 1.00 56.59 80 GLN A CA 1
ATOM 596 C C . GLN A 1 80 ? -14.508 8.973 -2.309 1.00 56.59 80 GLN A C 1
ATOM 598 O O . GLN A 1 80 ? -13.373 9.041 -1.845 1.00 56.59 80 GLN A O 1
ATOM 603 N N . ASP A 1 81 ? -15.327 10.021 -2.371 1.00 50.38 81 ASP A N 1
ATOM 604 C CA . ASP A 1 81 ? -15.058 11.268 -1.658 1.00 50.38 81 ASP A CA 1
ATOM 605 C C . ASP A 1 81 ? -15.396 11.057 -0.180 1.00 50.38 81 ASP A C 1
ATOM 607 O O . ASP A 1 81 ? -16.558 11.097 0.230 1.00 50.38 81 ASP A O 1
ATOM 611 N N . THR A 1 82 ? -14.382 10.783 0.634 1.00 56.81 82 THR A N 1
ATOM 612 C CA . THR A 1 82 ? -14.506 10.817 2.093 1.00 56.81 82 THR A CA 1
ATOM 613 C C . THR A 1 82 ? -14.063 12.175 2.627 1.00 56.81 82 THR A C 1
ATOM 615 O O . THR A 1 82 ? -13.010 12.673 2.251 1.00 56.81 82 THR A O 1
ATOM 618 N N . GLU A 1 83 ? -14.817 12.747 3.574 1.00 56.56 83 GLU A N 1
ATOM 619 C CA . GLU A 1 83 ? -14.436 13.981 4.298 1.00 56.56 83 GLU A CA 1
ATOM 620 C C . GLU A 1 83 ? -13.170 13.815 5.162 1.00 56.56 83 GLU A C 1
ATOM 622 O O . GLU A 1 83 ? -12.599 14.789 5.651 1.00 56.56 83 GLU A O 1
ATOM 627 N N . ARG A 1 84 ? -12.725 12.573 5.371 1.00 62.34 84 ARG A N 1
ATOM 628 C CA . ARG A 1 84 ? -11.524 12.242 6.138 1.00 62.34 84 ARG A CA 1
ATOM 629 C C . ARG A 1 84 ? -10.287 12.330 5.235 1.00 62.34 84 ARG A C 1
ATOM 631 O O . ARG A 1 84 ? -10.379 11.957 4.065 1.00 62.34 84 ARG A O 1
ATOM 638 N N . PRO A 1 85 ? -9.134 12.786 5.762 1.00 61.03 85 PRO A N 1
ATOM 639 C CA . PRO A 1 85 ? -7.902 12.826 4.986 1.00 61.03 85 PRO A CA 1
ATOM 640 C C . PRO A 1 85 ? -7.578 11.425 4.459 1.00 61.03 85 PRO A C 1
ATOM 642 O O . PRO A 1 85 ? -7.645 10.447 5.204 1.00 61.03 85 PRO A O 1
ATOM 645 N N . ASP A 1 86 ? -7.255 11.344 3.168 1.00 66.75 86 ASP A N 1
ATOM 646 C CA . ASP A 1 86 ? -6.840 10.101 2.524 1.00 66.75 86 ASP A CA 1
ATOM 647 C C . ASP A 1 86 ? -5.633 9.517 3.268 1.00 66.75 86 ASP A C 1
ATOM 649 O O . ASP A 1 86 ? -4.710 10.249 3.645 1.00 66.75 86 ASP A O 1
ATOM 653 N N . LEU A 1 87 ? -5.628 8.197 3.454 1.00 69.19 87 LEU A N 1
ATOM 654 C CA . LEU A 1 87 ? -4.525 7.459 4.063 1.00 69.19 87 LEU A CA 1
ATOM 655 C C . LEU A 1 87 ? -3.185 7.842 3.441 1.00 69.19 87 LEU A C 1
ATOM 657 O O . LEU A 1 87 ? -2.209 7.968 4.171 1.00 69.19 87 LEU A O 1
ATOM 661 N N . ALA A 1 88 ? -3.150 8.075 2.126 1.00 64.31 88 ALA A N 1
ATOM 662 C CA . ALA A 1 88 ? -1.936 8.436 1.400 1.00 64.31 88 ALA A CA 1
ATOM 663 C C . ALA A 1 88 ? -1.336 9.800 1.795 1.00 64.31 88 ALA A C 1
ATOM 665 O O . ALA A 1 88 ? -0.131 9.991 1.651 1.00 64.31 88 ALA A O 1
ATOM 666 N N . ASN A 1 89 ? -2.155 10.742 2.276 1.00 64.00 89 ASN A N 1
ATOM 667 C CA . ASN A 1 89 ? -1.754 12.134 2.521 1.00 64.00 89 ASN A CA 1
ATOM 668 C C . ASN A 1 89 ? -1.903 12.564 3.987 1.00 64.00 89 ASN A C 1
ATOM 670 O O . ASN A 1 89 ? -1.603 13.709 4.331 1.00 64.00 89 ASN A O 1
ATOM 674 N N . ALA A 1 90 ? -2.396 11.682 4.856 1.00 67.25 90 ALA A N 1
ATOM 675 C CA . ALA A 1 90 ? -2.636 12.014 6.249 1.00 67.25 90 ALA A CA 1
ATOM 676 C C . ALA A 1 90 ? -1.321 12.085 7.050 1.00 67.25 90 ALA A C 1
ATOM 678 O O . ALA A 1 90 ? -0.532 11.141 7.012 1.00 67.25 90 ALA A O 1
ATOM 679 N N . PRO A 1 91 ? -1.093 13.156 7.838 1.00 67.12 91 PRO A N 1
ATOM 680 C CA . PRO A 1 91 ? 0.115 13.290 8.658 1.00 67.12 91 PRO A CA 1
ATOM 681 C C . PRO A 1 91 ? 0.132 12.316 9.843 1.00 67.12 91 PRO A C 1
ATOM 683 O O . PRO A 1 91 ? 1.189 11.967 10.357 1.00 67.12 91 PRO A O 1
ATOM 686 N N . VAL A 1 92 ? -1.047 11.890 10.298 1.00 71.50 92 VAL A N 1
ATOM 687 C CA . VAL A 1 92 ? -1.223 10.939 11.393 1.00 71.50 92 VAL A CA 1
ATOM 688 C C . VAL A 1 92 ? -2.215 9.884 10.933 1.00 71.50 92 VAL A C 1
ATOM 690 O O . VAL A 1 92 ? -3.280 10.224 10.412 1.00 71.50 92 VAL A O 1
ATOM 693 N N . VAL A 1 93 ? -1.886 8.610 11.155 1.00 78.12 93 VAL A N 1
ATOM 694 C CA . VAL A 1 93 ? -2.772 7.481 10.854 1.00 78.12 93 VAL A CA 1
ATOM 695 C C . VAL A 1 93 ? -2.962 6.621 12.094 1.00 78.12 93 VAL A C 1
ATOM 697 O O . VAL A 1 93 ? -2.008 6.083 12.655 1.00 78.12 93 VAL A O 1
ATOM 700 N N . VAL A 1 94 ? -4.214 6.470 12.515 1.00 82.81 94 VAL A N 1
ATOM 701 C CA . VAL A 1 94 ? -4.617 5.579 13.602 1.00 82.81 94 VAL A CA 1
ATOM 702 C C . VAL A 1 94 ? -5.005 4.240 12.991 1.00 82.81 94 VAL A C 1
ATOM 704 O O . VAL A 1 94 ? -6.008 4.139 12.287 1.00 82.81 94 VAL A O 1
ATOM 707 N N . THR A 1 95 ? -4.209 3.200 13.242 1.00 82.38 95 THR A N 1
ATOM 708 C CA . THR A 1 95 ? -4.420 1.885 12.625 1.00 82.38 95 THR A CA 1
ATOM 709 C C . THR A 1 95 ? -5.032 0.865 13.584 1.00 82.38 95 THR A C 1
ATOM 711 O O . THR A 1 95 ? -4.651 0.760 14.749 1.00 82.38 95 THR A O 1
ATOM 714 N N . GLY A 1 96 ? -5.990 0.087 13.078 1.00 84.69 96 GLY A N 1
ATOM 715 C CA . GLY A 1 96 ? -6.631 -1.020 13.783 1.00 84.69 96 GLY A CA 1
ATOM 716 C C . GLY A 1 96 ? -6.284 -2.380 13.186 1.00 84.69 96 GLY A C 1
ATOM 717 O O . GLY A 1 96 ? -6.114 -2.530 11.982 1.00 84.69 96 GLY A O 1
ATOM 718 N N . GLY A 1 97 ? -6.186 -3.414 14.017 1.00 85.00 97 GLY A N 1
ATOM 719 C CA . GLY A 1 97 ? -5.886 -4.769 13.553 1.00 85.00 97 GLY A CA 1
ATOM 720 C C . GLY A 1 97 ? -6.919 -5.799 13.985 1.00 85.00 97 GLY A C 1
ATOM 721 O O . GLY A 1 97 ? -7.883 -5.494 14.685 1.00 85.00 97 GLY A O 1
ATOM 722 N N . ARG A 1 98 ? -6.659 -7.069 13.647 1.00 82.75 98 ARG A N 1
ATOM 723 C CA . ARG A 1 98 ? -7.473 -8.220 14.086 1.00 82.75 98 ARG A CA 1
ATOM 724 C C . ARG A 1 98 ? -7.684 -8.280 15.608 1.00 82.75 98 ARG A C 1
ATOM 726 O O . ARG A 1 98 ? -8.675 -8.839 16.064 1.00 82.75 98 ARG A O 1
ATOM 733 N N . GLY A 1 99 ? -6.787 -7.683 16.398 1.00 82.50 99 GLY A N 1
ATOM 734 C CA . GLY A 1 99 ? -6.911 -7.588 17.857 1.00 82.50 99 GLY A CA 1
ATOM 735 C C . GLY A 1 99 ? -8.182 -6.883 18.351 1.00 82.50 99 GLY A C 1
ATOM 736 O O . GLY A 1 99 ? -8.585 -7.124 19.485 1.00 82.50 99 GLY A O 1
ATOM 737 N N . LEU A 1 100 ? -8.844 -6.086 17.504 1.00 82.62 100 LEU A N 1
ATOM 738 C CA . LEU A 1 100 ? -10.097 -5.399 17.837 1.00 82.62 100 LEU A CA 1
ATOM 739 C C . LEU A 1 100 ? -11.320 -6.319 17.819 1.00 82.62 100 LEU A C 1
ATOM 741 O O . LEU A 1 100 ? -12.332 -5.963 18.410 1.00 82.62 100 LEU A O 1
ATOM 745 N N . LYS A 1 101 ? -11.223 -7.509 17.210 1.00 83.25 101 LYS A N 1
ATOM 746 C CA . LYS A 1 101 ? -12.229 -8.594 17.203 1.00 83.25 101 LYS A CA 1
ATOM 747 C C . LYS A 1 101 ? -13.623 -8.273 16.635 1.00 83.25 101 LYS A C 1
ATOM 749 O O . LYS A 1 101 ? -14.348 -9.215 16.324 1.00 83.25 101 LYS A O 1
ATOM 754 N N . SER A 1 102 ? -14.016 -7.009 16.494 1.00 84.06 102 SER A N 1
ATOM 755 C CA . SER A 1 102 ? -15.290 -6.601 15.901 1.00 84.06 102 SER A CA 1
ATOM 756 C C . SER A 1 102 ? -15.199 -5.231 15.231 1.00 84.06 102 SER A C 1
ATOM 758 O O . SER A 1 102 ? -14.311 -4.430 15.532 1.00 84.06 102 SER A O 1
ATOM 760 N N . ALA A 1 103 ? -16.156 -4.959 14.340 1.00 82.50 103 ALA A N 1
ATOM 761 C CA . ALA A 1 103 ? -16.331 -3.655 13.708 1.00 82.50 103 ALA A CA 1
ATOM 762 C C . ALA A 1 103 ? -16.817 -2.580 14.699 1.00 82.50 103 ALA A C 1
ATOM 764 O O . ALA A 1 103 ? -16.517 -1.403 14.519 1.00 82.50 103 ALA A O 1
ATOM 765 N N . GLU A 1 104 ? -17.523 -2.936 15.784 1.00 84.00 104 GLU A N 1
ATOM 766 C CA . GLU A 1 104 ? -17.933 -1.917 16.764 1.00 84.00 104 GLU A CA 1
ATOM 767 C C . GLU A 1 104 ? -16.732 -1.330 17.505 1.00 84.00 104 GLU A C 1
ATOM 769 O O . GLU A 1 104 ? -16.701 -0.129 17.768 1.00 84.00 104 GLU A O 1
ATOM 774 N N . ASN A 1 105 ? -15.712 -2.145 17.779 1.00 83.69 105 ASN A N 1
ATOM 775 C CA . ASN A 1 105 ? -14.489 -1.675 18.425 1.00 83.69 105 ASN A CA 1
ATOM 776 C C . ASN A 1 105 ? -13.658 -0.758 17.515 1.00 83.69 105 ASN A C 1
ATOM 778 O O . ASN A 1 105 ? -12.881 0.051 18.020 1.00 83.69 105 ASN A O 1
ATOM 782 N N . PHE A 1 106 ? -13.853 -0.814 16.193 1.00 84.81 106 PHE A N 1
ATOM 783 C CA . PHE A 1 106 ? -13.250 0.149 15.268 1.00 84.81 106 PHE A CA 1
ATOM 784 C C . PHE A 1 106 ? -13.804 1.567 15.453 1.00 84.81 106 PHE A C 1
ATOM 786 O O . PHE A 1 106 ? -13.056 2.525 15.270 1.00 84.81 106 PHE A O 1
ATOM 793 N N . LYS A 1 107 ? -15.043 1.731 15.942 1.00 84.62 107 LYS A N 1
ATOM 794 C CA . LYS A 1 107 ? -15.600 3.064 16.247 1.00 84.62 107 LYS A CA 1
ATOM 795 C C . LYS A 1 107 ? -14.787 3.820 17.298 1.00 84.62 107 LYS A C 1
ATOM 797 O O . LYS A 1 107 ? -14.742 5.044 17.267 1.00 84.62 107 LYS A O 1
ATOM 802 N N . LEU A 1 108 ? -14.126 3.112 18.216 1.00 84.31 108 LEU A N 1
ATOM 803 C CA . LEU A 1 108 ? -13.240 3.731 19.208 1.00 84.31 108 LEU A CA 1
ATOM 804 C C . LEU A 1 108 ? -11.996 4.339 18.544 1.00 84.31 108 LEU A C 1
ATOM 806 O O . LEU A 1 108 ? -11.541 5.405 18.956 1.00 84.31 108 LEU A O 1
ATOM 810 N N . LEU A 1 109 ? -11.470 3.690 17.500 1.00 83.81 109 LEU A N 1
ATOM 811 C CA . LEU A 1 109 ? -10.368 4.235 16.706 1.00 83.81 109 LEU A CA 1
ATOM 812 C C . LEU A 1 109 ? -10.819 5.413 15.852 1.00 83.81 109 LEU A C 1
ATOM 814 O O . LEU A 1 109 ? -10.079 6.384 15.750 1.00 83.81 109 LEU A O 1
ATOM 818 N N . GLU A 1 110 ? -12.029 5.365 15.293 1.00 83.50 110 GLU A N 1
ATOM 819 C CA . GLU A 1 110 ? -12.598 6.503 14.564 1.00 83.50 110 GLU A CA 1
ATOM 820 C C . GLU A 1 110 ? -12.740 7.735 15.466 1.00 83.50 110 GLU A C 1
ATOM 822 O O . GLU A 1 110 ? -12.296 8.817 15.099 1.00 83.50 110 GLU A O 1
ATOM 827 N N . GLN A 1 111 ? -13.251 7.565 16.689 1.00 84.19 111 GLN A N 1
ATOM 828 C CA . GLN A 1 111 ? -13.353 8.656 17.668 1.00 84.19 111 GLN A CA 1
ATOM 829 C C . GLN A 1 111 ? -11.986 9.223 18.072 1.00 84.19 111 GLN A C 1
ATOM 831 O O . GLN A 1 111 ? -11.852 10.422 18.326 1.00 84.19 111 GLN A O 1
ATOM 836 N N . LEU A 1 112 ? -10.968 8.365 18.170 1.00 81.12 112 LEU A N 1
ATOM 837 C CA . LEU A 1 112 ? -9.600 8.801 18.435 1.00 81.12 112 LEU A CA 1
ATOM 838 C C . LEU A 1 112 ? -9.035 9.579 17.240 1.00 81.12 112 LEU A C 1
ATOM 840 O O . LEU A 1 112 ? -8.429 10.633 17.429 1.00 81.12 112 LEU A O 1
ATOM 844 N N . ALA A 1 113 ? -9.266 9.086 16.025 1.00 82.75 113 ALA A N 1
ATOM 845 C CA . ALA A 1 113 ? -8.807 9.712 14.797 1.00 82.75 113 ALA A CA 1
ATOM 846 C C . ALA A 1 113 ? -9.457 11.085 14.573 1.00 82.75 113 ALA A C 1
ATOM 848 O O . ALA A 1 113 ? -8.749 12.040 14.267 1.00 82.75 113 ALA A O 1
ATOM 849 N N . GLU A 1 114 ? -10.759 11.225 14.835 1.00 82.31 114 GLU A N 1
ATOM 850 C CA . GLU A 1 114 ? -11.477 12.505 14.752 1.00 82.31 114 GLU A CA 1
ATOM 851 C C . GLU A 1 114 ? -10.890 13.563 15.692 1.00 82.31 114 GLU A C 1
ATOM 853 O O . GLU A 1 114 ? -10.688 14.708 15.292 1.00 82.31 114 GLU A O 1
ATOM 858 N N . LYS A 1 115 ? -10.534 13.184 16.925 1.00 81.38 115 LYS A N 1
ATOM 859 C CA . LYS A 1 115 ? -9.903 14.113 17.878 1.00 81.38 115 LYS A CA 1
ATOM 860 C C . LYS A 1 115 ? -8.492 14.529 17.475 1.00 81.38 115 LYS A C 1
ATOM 862 O O . LYS A 1 115 ? -8.046 15.607 17.858 1.00 81.38 115 LYS A O 1
ATOM 867 N N . LEU A 1 116 ? -7.786 13.669 16.746 1.00 75.31 116 LEU A N 1
ATOM 868 C CA . LEU A 1 116 ? -6.413 13.906 16.305 1.00 75.31 116 LEU A CA 1
ATOM 869 C C . LEU A 1 116 ? -6.334 14.530 14.904 1.00 75.31 116 LEU A C 1
ATOM 871 O O . LEU A 1 116 ? -5.244 14.928 14.492 1.00 75.31 116 LEU A O 1
ATOM 875 N N . GLY A 1 117 ? -7.455 14.617 14.177 1.00 74.06 117 GLY A N 1
ATOM 876 C CA . GLY A 1 117 ? -7.460 14.954 12.751 1.00 74.06 117 GLY A CA 1
ATOM 877 C C . GLY A 1 117 ? -6.688 13.932 11.907 1.00 74.06 117 GLY A C 1
ATOM 878 O O . GLY A 1 117 ? -6.052 14.296 10.922 1.00 74.06 117 GLY A O 1
ATOM 879 N N . ALA A 1 118 ? -6.678 12.671 12.341 1.00 77.06 118 ALA A N 1
ATOM 880 C CA . ALA A 1 118 ? -5.918 11.585 11.738 1.00 77.06 118 ALA A CA 1
ATOM 881 C C . ALA A 1 118 ? -6.771 10.783 10.743 1.00 77.06 118 ALA A C 1
ATOM 883 O O . ALA A 1 118 ? -7.998 10.737 10.855 1.00 77.06 118 ALA A O 1
ATOM 884 N N . ALA A 1 119 ? -6.122 10.095 9.804 1.00 80.88 119 ALA A N 1
ATOM 885 C CA . ALA A 1 119 ? -6.787 9.067 9.008 1.00 80.88 119 ALA A CA 1
ATOM 886 C C . ALA A 1 119 ? -6.915 7.763 9.803 1.00 80.88 119 ALA A C 1
ATOM 888 O O . ALA A 1 119 ? -6.127 7.483 10.709 1.00 80.88 119 ALA A O 1
ATOM 889 N N . VAL A 1 120 ? -7.902 6.946 9.446 1.00 83.69 120 VAL A N 1
ATOM 890 C CA . VAL A 1 120 ? -8.090 5.610 10.020 1.00 83.69 120 VAL A CA 1
ATOM 891 C C . VAL A 1 120 ? -7.527 4.590 9.047 1.00 83.69 120 VAL A C 1
ATOM 893 O O . VAL A 1 120 ? -7.850 4.625 7.867 1.00 83.69 120 VAL A O 1
ATOM 896 N N . GLY A 1 121 ? -6.704 3.673 9.540 1.00 85.00 121 GLY A N 1
ATOM 897 C CA . GLY A 1 121 ? -6.180 2.564 8.752 1.00 85.00 121 GLY A CA 1
ATOM 898 C C . GLY A 1 121 ? -6.462 1.216 9.394 1.00 85.00 121 GLY A C 1
ATOM 899 O O . GLY A 1 121 ? -6.843 1.120 10.563 1.00 85.00 121 GLY A O 1
ATOM 900 N N . ALA A 1 122 ? -6.248 0.148 8.639 1.00 84.81 122 ALA A N 1
ATOM 901 C CA . ALA A 1 122 ? -6.485 -1.200 9.109 1.00 84.81 122 ALA A CA 1
ATOM 902 C C . ALA A 1 122 ? -5.499 -2.219 8.556 1.00 84.81 122 ALA A C 1
ATOM 904 O O . ALA A 1 122 ? -5.081 -2.147 7.405 1.00 84.81 122 ALA A O 1
ATOM 905 N N . THR A 1 123 ? -5.146 -3.219 9.359 1.00 85.25 123 THR A N 1
ATOM 906 C CA . THR A 1 123 ? -4.303 -4.311 8.868 1.00 85.25 123 THR A CA 1
ATOM 907 C C . THR A 1 123 ? -5.093 -5.240 7.954 1.00 85.25 123 THR A C 1
ATOM 909 O O . THR A 1 123 ? -6.306 -5.409 8.103 1.00 85.25 123 THR A O 1
ATOM 912 N N . ARG A 1 124 ? -4.387 -5.932 7.051 1.00 81.69 124 ARG A N 1
ATOM 913 C CA . ARG A 1 124 ? -4.974 -6.956 6.171 1.00 81.69 124 ARG A CA 1
ATOM 914 C C . ARG A 1 124 ? -5.856 -7.954 6.927 1.00 81.69 124 ARG A C 1
ATOM 916 O O . ARG A 1 124 ? -6.943 -8.282 6.483 1.00 81.69 124 ARG A O 1
ATOM 923 N N . ALA A 1 125 ? -5.420 -8.377 8.112 1.00 82.19 125 ALA A N 1
ATOM 924 C CA . ALA A 1 125 ? -6.160 -9.334 8.925 1.00 82.19 125 ALA A CA 1
ATOM 925 C C . ALA A 1 125 ? -7.516 -8.804 9.438 1.00 82.19 125 ALA A C 1
ATOM 927 O O . ALA A 1 125 ? -8.385 -9.611 9.751 1.00 82.19 125 ALA A O 1
ATOM 928 N N . ALA A 1 126 ? -7.696 -7.485 9.568 1.00 83.06 126 ALA A N 1
ATOM 929 C CA . ALA A 1 126 ? -8.978 -6.878 9.937 1.00 83.06 126 ALA A CA 1
ATOM 930 C C . ALA A 1 126 ? -9.921 -6.745 8.730 1.00 83.06 126 ALA A C 1
ATOM 932 O O . ALA A 1 126 ? -11.123 -6.965 8.865 1.00 83.06 126 ALA A O 1
ATOM 933 N N . VAL A 1 127 ? -9.364 -6.441 7.556 1.00 83.62 127 VAL A N 1
ATOM 934 C CA . VAL A 1 127 ? -10.095 -6.385 6.280 1.00 83.62 127 VAL A CA 1
ATOM 935 C C . VAL A 1 127 ? -10.585 -7.776 5.884 1.00 83.62 127 VAL A C 1
ATOM 937 O O . VAL A 1 127 ? -11.769 -7.960 5.619 1.00 83.62 127 VAL A O 1
ATOM 940 N N . ASP A 1 128 ? -9.702 -8.775 5.947 1.00 83.50 128 ASP A N 1
ATOM 941 C CA . ASP A 1 128 ? -10.032 -10.176 5.656 1.00 83.50 128 ASP A CA 1
ATOM 942 C C . ASP A 1 128 ? -11.096 -10.725 6.632 1.00 83.50 128 ASP A C 1
ATOM 944 O O . ASP A 1 128 ? -11.871 -11.610 6.278 1.00 83.50 128 ASP A O 1
ATOM 948 N N . ALA A 1 129 ? -11.162 -10.188 7.858 1.00 83.56 129 ALA A N 1
ATOM 949 C CA . ALA A 1 129 ? -12.182 -10.524 8.855 1.00 83.56 129 ALA A CA 1
ATOM 950 C C . ALA A 1 129 ? -13.505 -9.749 8.682 1.00 83.56 129 ALA A C 1
ATOM 952 O O . ALA A 1 129 ? -14.442 -9.969 9.451 1.00 83.56 129 ALA A O 1
ATOM 953 N N . GLY A 1 130 ? -13.591 -8.841 7.705 1.00 82.31 130 GLY A N 1
ATOM 954 C CA . GLY A 1 130 ? -14.785 -8.045 7.421 1.00 82.31 130 GLY A CA 1
ATOM 955 C C . GLY A 1 130 ? -15.061 -6.929 8.432 1.00 82.31 130 GLY A C 1
ATOM 956 O O . GLY A 1 130 ? -16.194 -6.467 8.524 1.00 82.31 130 GLY A O 1
ATOM 957 N N . TYR A 1 131 ? -14.063 -6.497 9.213 1.00 83.00 131 TYR A N 1
ATOM 958 C CA . TYR A 1 131 ? -14.255 -5.422 10.197 1.00 83.00 131 TYR A CA 1
ATOM 959 C C . TYR A 1 131 ? -14.330 -4.036 9.553 1.00 83.00 131 TYR A C 1
ATOM 961 O O . TYR A 1 131 ? -14.961 -3.142 10.110 1.00 83.00 131 TYR A O 1
ATOM 969 N N . VAL A 1 132 ? -13.686 -3.865 8.399 1.00 82.94 132 VAL A N 1
ATOM 970 C CA . VAL A 1 132 ? -13.524 -2.593 7.683 1.00 82.94 132 VAL A CA 1
ATOM 971 C C . VAL A 1 132 ? -13.333 -2.838 6.179 1.00 82.94 132 VAL A C 1
ATOM 973 O O . VAL A 1 132 ? -12.875 -3.923 5.802 1.00 82.94 132 VAL A O 1
ATOM 976 N N . PRO A 1 133 ? -13.668 -1.862 5.311 1.00 81.69 133 PRO A N 1
ATOM 977 C CA . PRO A 1 133 ? -13.481 -1.975 3.864 1.00 81.69 133 PRO A CA 1
ATOM 978 C C . PRO A 1 133 ? -12.000 -2.040 3.457 1.00 81.69 133 PRO A C 1
ATOM 980 O O . PRO A 1 133 ? -11.113 -1.607 4.194 1.00 81.69 1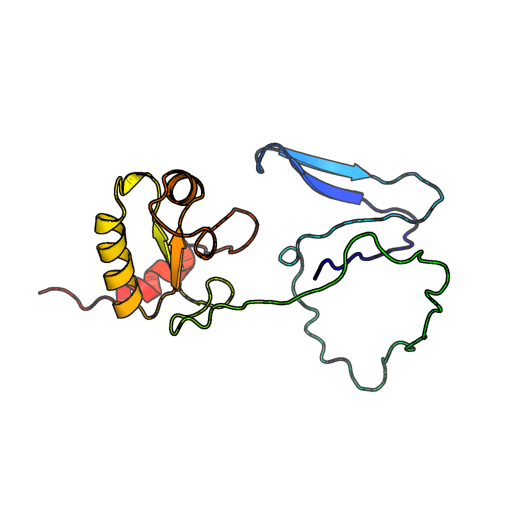33 PRO A O 1
ATOM 983 N N . ASN A 1 134 ? -11.740 -2.561 2.250 1.00 76.94 134 ASN A N 1
ATOM 984 C CA . ASN A 1 134 ? -10.385 -2.713 1.703 1.00 76.94 134 ASN A CA 1
ATOM 985 C C . ASN A 1 134 ? -9.662 -1.373 1.498 1.00 76.94 134 ASN A C 1
ATOM 987 O O . ASN A 1 134 ? -8.442 -1.322 1.604 1.00 76.94 134 ASN A O 1
ATOM 991 N N . ASP A 1 135 ? -10.415 -0.295 1.296 1.00 74.75 135 ASP A N 1
ATOM 992 C CA . ASP A 1 135 ? -9.881 1.054 1.084 1.00 74.75 135 ASP A CA 1
ATOM 993 C C . ASP A 1 135 ? -9.085 1.565 2.296 1.00 74.75 135 ASP A C 1
ATOM 995 O O . ASP A 1 135 ? -8.156 2.352 2.150 1.00 74.75 135 ASP A O 1
ATOM 999 N N . LEU A 1 136 ? -9.399 1.066 3.498 1.00 76.44 136 LEU A N 1
ATOM 1000 C CA . LEU A 1 136 ? -8.688 1.418 4.728 1.00 76.44 136 LEU A CA 1
ATOM 1001 C C . LEU A 1 136 ? -7.453 0.541 4.975 1.00 76.44 136 LEU A C 1
ATOM 1003 O O . LEU A 1 136 ? -6.795 0.678 6.008 1.00 76.44 136 LEU A O 1
ATOM 1007 N N . GLN A 1 137 ? -7.132 -0.393 4.076 1.00 77.38 137 GLN A N 1
ATOM 1008 C CA . GLN A 1 137 ? -6.044 -1.336 4.289 1.00 77.38 137 GLN A CA 1
ATOM 1009 C C . GLN A 1 137 ? -4.671 -0.653 4.219 1.00 77.38 137 GLN A C 1
ATOM 1011 O O . GLN A 1 137 ? -4.221 -0.207 3.167 1.00 77.38 137 GLN A O 1
ATOM 1016 N N . VAL A 1 138 ? -3.937 -0.700 5.329 1.00 74.69 138 VAL A N 1
ATOM 1017 C CA . VAL A 1 138 ? -2.519 -0.349 5.394 1.00 74.69 138 VAL A CA 1
ATOM 1018 C C . VAL A 1 138 ? -1.699 -1.615 5.158 1.00 74.69 138 VAL A C 1
ATOM 1020 O O . VAL A 1 138 ? -1.810 -2.603 5.889 1.00 74.69 138 VAL A O 1
ATOM 1023 N N . ALA A 1 139 ? -0.884 -1.595 4.106 1.00 63.25 139 ALA A N 1
ATOM 1024 C CA . ALA A 1 139 ? 0.058 -2.655 3.768 1.00 63.25 139 ALA A CA 1
ATOM 1025 C C . ALA A 1 139 ? 1.492 -2.112 3.746 1.00 63.25 139 ALA A C 1
ATOM 1027 O O . ALA A 1 139 ? 1.696 -0.919 3.512 1.00 63.25 139 ALA A O 1
ATOM 1028 N N . ASP A 1 140 ? 2.471 -3.016 3.879 1.00 52.34 140 ASP A N 1
ATOM 1029 C CA . ASP A 1 140 ? 3.923 -2.745 3.876 1.00 52.34 140 ASP A CA 1
ATOM 1030 C C . ASP A 1 140 ? 4.425 -1.910 2.689 1.00 52.34 140 ASP A C 1
ATOM 1032 O O . ASP A 1 140 ? 5.570 -1.461 2.695 1.00 52.34 140 ASP A O 1
ATOM 1036 N N . TYR A 1 141 ? 3.596 -1.690 1.665 1.00 47.25 141 TYR A N 1
ATOM 1037 C CA . TYR A 1 141 ? 3.938 -0.988 0.434 1.00 47.25 141 TYR A CA 1
ATOM 1038 C C . TYR A 1 141 ? 3.416 0.454 0.325 1.00 47.25 141 TYR A C 1
ATOM 1040 O O . TYR A 1 141 ? 3.797 1.130 -0.627 1.00 47.25 141 TYR A O 1
ATOM 1048 N N . GLY A 1 142 ? 2.593 0.937 1.263 1.00 41.31 142 GLY A N 1
ATOM 1049 C CA . GLY A 1 142 ? 1.846 2.192 1.073 1.00 41.31 142 GLY A CA 1
ATOM 1050 C C . GLY A 1 142 ? 2.268 3.365 1.952 1.00 41.31 142 GLY A C 1
ATOM 1051 O O . GLY A 1 142 ? 2.494 4.453 1.435 1.00 41.31 142 GLY A O 1
ATOM 1052 N N . LEU A 1 143 ? 2.403 3.150 3.261 1.00 43.56 143 LEU A N 1
ATOM 1053 C CA . LEU A 1 143 ? 2.613 4.231 4.221 1.00 43.56 143 LEU A CA 1
ATOM 1054 C C . LEU A 1 143 ? 3.690 3.834 5.231 1.00 43.56 143 LEU A C 1
ATOM 1056 O O . LEU A 1 143 ? 3.493 2.913 6.021 1.00 43.56 143 LEU A O 1
ATOM 1060 N N . VAL A 1 144 ? 4.835 4.511 5.191 1.00 44.03 144 VAL A N 1
ATOM 1061 C CA . VAL A 1 144 ? 5.831 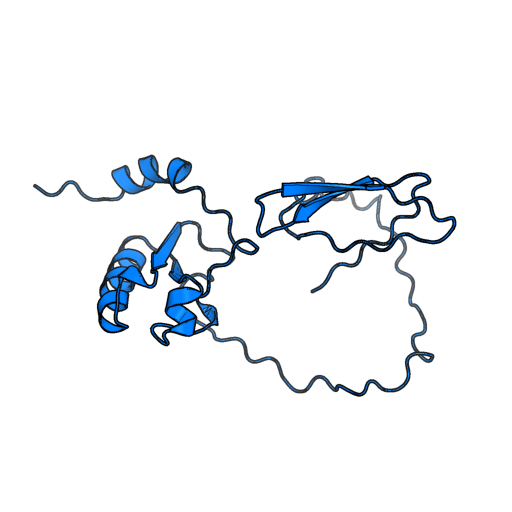4.440 6.264 1.00 44.03 144 VAL A CA 1
ATOM 1062 C C . VAL A 1 144 ? 5.414 5.490 7.286 1.00 44.03 144 VAL A C 1
ATOM 1064 O O . VAL A 1 144 ? 5.646 6.674 7.079 1.00 44.03 144 VAL A O 1
ATOM 1067 N N . ALA A 1 145 ? 4.721 5.067 8.339 1.00 47.81 145 ALA A N 1
ATOM 1068 C CA . ALA A 1 145 ? 4.434 5.917 9.487 1.00 47.81 145 ALA A CA 1
ATOM 1069 C C . ALA A 1 145 ? 5.322 5.440 10.638 1.00 47.81 145 ALA A C 1
ATOM 1071 O O . ALA A 1 145 ? 5.011 4.442 11.291 1.00 47.81 145 ALA A O 1
ATOM 1072 N N . ASP A 1 146 ? 6.449 6.118 10.855 1.00 49.09 146 ASP A N 1
ATOM 1073 C CA . ASP A 1 146 ? 7.288 5.857 12.020 1.00 49.09 146 ASP A CA 1
ATOM 1074 C C . ASP A 1 146 ? 6.590 6.413 13.264 1.00 49.09 146 ASP A C 1
ATOM 1076 O O . ASP A 1 146 ? 6.605 7.608 13.556 1.00 49.09 146 ASP A O 1
ATOM 1080 N N . LEU A 1 147 ? 5.944 5.512 14.010 1.00 47.91 147 LEU A N 1
ATOM 1081 C CA . LEU A 1 147 ? 5.231 5.819 15.254 1.00 47.91 147 LEU A CA 1
ATOM 1082 C C . LEU A 1 147 ? 6.119 6.567 16.266 1.00 47.91 147 LEU A C 1
ATOM 1084 O O . LEU A 1 147 ? 5.613 7.330 17.084 1.00 47.91 147 LEU A O 1
ATOM 1088 N N . PHE A 1 148 ? 7.433 6.345 16.209 1.00 51.28 148 PHE A N 1
ATOM 1089 C CA . PHE A 1 148 ? 8.394 6.900 17.156 1.00 51.28 148 PHE A CA 1
ATOM 1090 C C . PHE A 1 148 ? 8.726 8.375 16.917 1.00 51.28 148 PHE A C 1
ATOM 1092 O O . PHE A 1 148 ? 9.022 9.066 17.886 1.00 51.28 148 PHE A O 1
ATOM 1099 N N . GLU A 1 149 ? 8.633 8.884 15.686 1.00 53.47 149 GLU A N 1
ATOM 1100 C CA . GLU A 1 149 ? 8.919 10.303 15.422 1.00 53.47 149 GLU A CA 1
ATOM 1101 C C . GLU A 1 149 ? 7.762 11.212 15.857 1.00 53.47 149 GLU A C 1
ATOM 1103 O O . GLU A 1 149 ? 7.974 12.331 16.318 1.00 53.47 149 GLU A O 1
ATOM 1108 N N . VAL A 1 150 ? 6.525 10.716 15.765 1.00 54.88 150 VAL A N 1
ATOM 1109 C CA . VAL A 1 150 ? 5.314 11.523 15.998 1.00 54.88 150 VAL A CA 1
ATOM 1110 C C . VAL A 1 150 ? 4.816 11.422 17.449 1.00 54.88 150 VAL A C 1
ATOM 1112 O O . VAL A 1 150 ? 3.935 12.176 17.867 1.00 54.88 150 VAL A O 1
ATOM 1115 N N . LEU A 1 151 ? 5.379 10.514 18.257 1.00 64.19 151 LEU A N 1
ATOM 1116 C CA . LEU A 1 151 ? 4.914 10.250 19.623 1.00 64.19 151 LEU A CA 1
ATOM 1117 C C . LEU A 1 151 ? 5.024 11.483 20.532 1.00 64.19 151 LEU A C 1
ATOM 1119 O O . LEU A 1 151 ? 4.081 11.791 21.262 1.00 64.19 151 LEU A O 1
ATOM 1123 N N . ASP A 1 152 ? 6.128 12.225 20.444 1.00 65.12 152 ASP A N 1
ATOM 1124 C CA . ASP A 1 152 ? 6.353 13.424 21.258 1.00 65.12 152 ASP A CA 1
ATOM 1125 C C . ASP A 1 152 ? 5.409 14.578 20.880 1.00 65.12 152 ASP A C 1
ATOM 1127 O O . ASP A 1 152 ? 4.996 15.363 21.738 1.00 65.12 152 ASP A O 1
ATOM 1131 N N . GLU A 1 153 ? 5.025 14.688 19.605 1.00 64.06 153 GLU A N 1
ATOM 1132 C CA . GLU A 1 153 ? 4.024 15.664 19.160 1.00 64.06 153 GLU A CA 1
ATOM 1133 C C . GLU A 1 153 ? 2.604 15.261 19.565 1.00 64.06 153 GLU A C 1
ATOM 1135 O O . GLU A 1 153 ? 1.804 16.114 19.962 1.00 64.06 153 GLU A O 1
ATOM 1140 N N . LEU A 1 154 ? 2.289 13.965 19.511 1.00 61.56 154 LEU A N 1
ATOM 1141 C CA . LEU A 1 154 ? 0.994 13.442 19.942 1.00 61.56 154 LEU A CA 1
ATOM 1142 C C . LEU A 1 154 ? 0.799 13.598 21.449 1.00 61.56 154 LEU A C 1
ATOM 1144 O O . LEU A 1 154 ? -0.274 14.026 21.873 1.00 61.56 154 LEU A O 1
ATOM 1148 N N . LEU A 1 155 ? 1.835 13.340 22.251 1.00 67.75 155 LEU A N 1
ATOM 1149 C CA . LEU A 1 155 ? 1.793 13.546 23.700 1.00 67.75 155 LEU A CA 1
ATOM 1150 C C . LEU A 1 155 ? 1.513 15.008 24.072 1.00 67.75 155 LEU A C 1
ATOM 1152 O O . LEU A 1 155 ? 0.786 15.254 25.029 1.00 67.75 155 LEU A O 1
ATOM 1156 N N . LYS A 1 156 ? 1.999 15.977 23.286 1.00 70.00 156 LYS A N 1
ATOM 1157 C CA . LYS A 1 156 ? 1.691 17.407 23.484 1.00 70.00 156 LYS A CA 1
ATOM 1158 C C . LYS A 1 156 ? 0.253 17.778 23.110 1.00 70.00 156 LYS A C 1
ATOM 1160 O O . LYS A 1 156 ? -0.283 18.740 23.655 1.00 70.00 156 LYS A O 1
ATOM 1165 N N . LYS A 1 157 ? -0.362 17.061 22.161 1.00 64.38 157 LYS A N 1
ATOM 1166 C CA . LYS A 1 157 ? -1.749 17.295 21.714 1.00 64.38 157 LYS A CA 1
ATOM 1167 C C . LYS A 1 157 ? -2.792 16.614 22.598 1.00 64.38 157 LYS A C 1
ATOM 1169 O O . LYS A 1 157 ? -3.958 17.002 22.552 1.00 64.38 157 LYS A O 1
ATOM 1174 N N . ILE A 1 158 ? -2.405 15.612 23.386 1.00 67.56 158 ILE A N 1
ATOM 1175 C CA . ILE A 1 158 ? -3.303 14.990 24.358 1.00 67.56 158 ILE A CA 1
ATOM 1176 C C . ILE A 1 158 ? -3.448 15.958 25.543 1.00 67.56 158 ILE A C 1
ATOM 1178 O O . ILE A 1 158 ? -2.460 16.231 26.221 1.00 67.56 158 ILE A O 1
ATOM 1182 N N . PRO A 1 159 ? -4.652 16.495 25.820 1.00 59.59 159 PRO A N 1
ATOM 1183 C CA . PRO A 1 159 ? -4.853 17.321 27.002 1.00 59.59 159 PRO A CA 1
ATOM 1184 C C . PRO A 1 159 ? -4.553 16.480 28.245 1.00 59.59 159 PRO A C 1
ATOM 1186 O O . PRO A 1 159 ? -5.104 15.384 28.389 1.00 59.59 159 PRO A O 1
ATOM 1189 N N . GLU A 1 160 ? -3.686 16.980 29.132 1.00 55.09 160 GLU A N 1
ATOM 1190 C CA . GLU A 1 160 ? -3.426 16.336 30.419 1.00 55.09 160 GLU A CA 1
ATOM 1191 C C . GLU A 1 160 ? -4.759 16.122 31.137 1.00 55.09 160 GLU A C 1
ATOM 1193 O O . GLU A 1 160 ? -5.468 17.066 31.503 1.00 55.09 160 GLU A O 1
ATOM 1198 N N . LYS A 1 161 ? -5.132 14.854 31.306 1.00 44.72 161 LYS A N 1
ATOM 1199 C CA . LYS A 1 161 ? -6.270 14.490 32.137 1.00 44.72 161 LYS A CA 1
ATOM 1200 C C . LYS A 1 161 ? -5.864 14.753 33.588 1.00 44.72 161 LYS A C 1
ATOM 1202 O O . LYS A 1 161 ? -5.064 14.002 34.140 1.00 44.72 161 LYS A O 1
ATOM 1207 N N . LYS A 1 162 ? -6.398 15.830 34.169 1.00 37.47 162 LYS A N 1
ATOM 1208 C CA . LYS A 1 162 ? -6.579 15.936 35.622 1.00 37.47 162 LYS A CA 1
ATOM 1209 C C . LYS A 1 162 ? -7.525 14.847 36.118 1.00 37.47 162 LYS A C 1
ATOM 1211 O O . LYS A 1 162 ? -8.483 14.523 35.377 1.00 37.47 162 LYS A O 1
#

Radius of gyration: 21.91 Å; chains: 1; bounding box: 44×39×70 Å